Protein AF-A0A7D3ZGK1-F1 (afdb_monomer_lite)

Radius of gyration: 15.65 Å; chains: 1; bounding box: 30×34×40 Å

pLDDT: mean 81.42, std 16.52, range [41.59, 96.31]

Sequence (75 aa):
MDIVEWASNGLDVTWRPTAVALRPRQTLRWQIDHRLTTERGWYYRLDTLNVSYGHRTAEAFLHPPTHRVDERSHR

Organism: Actinomadura verrucosospora (NCBI:txid46165)

Structure (mmCIF, N/CA/C/O backbone):
data_AF-A0A7D3ZGK1-F1
#
_entry.id   AF-A0A7D3ZGK1-F1
#
loop_
_atom_site.group_PDB
_atom_site.id
_atom_site.type_symbol
_atom_site.label_atom_id
_atom_site.label_alt_id
_atom_site.label_comp_id
_atom_site.label_asym_id
_atom_site.label_entity_id
_atom_site.label_seq_id
_atom_site.pdbx_PDB_ins_code
_atom_site.Cartn_x
_atom_site.Cartn_y
_atom_site.Cartn_z
_atom_site.occupancy
_atom_site.B_iso_or_equiv
_atom_site.auth_seq_id
_atom_site.auth_comp_id
_atom_site.auth_asym_id
_atom_site.auth_atom_id
_atom_site.pdbx_PDB_model_num
ATOM 1 N N . MET A 1 1 ? 3.526 23.825 -23.674 1.00 41.59 1 MET A N 1
ATOM 2 C CA . MET A 1 1 ? 2.517 23.224 -22.781 1.00 41.59 1 MET A CA 1
ATOM 3 C C . MET A 1 1 ? 3.205 22.035 -22.146 1.00 41.59 1 MET A C 1
ATOM 5 O O . MET A 1 1 ? 3.379 21.033 -22.827 1.00 41.59 1 MET A O 1
ATOM 9 N N . ASP A 1 2 ? 3.740 22.220 -20.939 1.00 45.56 2 ASP A N 1
ATOM 10 C CA . ASP A 1 2 ? 4.508 21.185 -20.242 1.00 45.56 2 ASP A CA 1
ATOM 11 C C . ASP A 1 2 ? 3.606 19.989 -19.964 1.00 45.56 2 ASP A C 1
ATOM 13 O O . ASP A 1 2 ? 2.613 20.088 -19.239 1.00 45.56 2 ASP A O 1
ATOM 17 N N . ILE A 1 3 ? 3.930 18.860 -20.587 1.00 47.91 3 ILE A N 1
ATOM 18 C CA . ILE A 1 3 ? 3.338 17.581 -20.225 1.00 47.91 3 ILE A CA 1
ATOM 19 C C . ILE A 1 3 ? 3.891 17.275 -18.839 1.00 47.91 3 ILE A C 1
ATOM 21 O O . ILE A 1 3 ? 5.086 17.039 -18.676 1.00 47.91 3 ILE A O 1
ATOM 25 N N . VAL A 1 4 ? 3.026 17.373 -17.832 1.00 50.81 4 VAL A N 1
ATOM 26 C CA . VAL A 1 4 ? 3.407 17.166 -16.438 1.00 50.81 4 VAL A CA 1
ATOM 27 C C . VAL A 1 4 ? 3.977 15.755 -16.303 1.00 50.81 4 VAL A C 1
ATOM 29 O O . VAL A 1 4 ? 3.337 14.791 -16.713 1.00 50.81 4 VAL A O 1
ATOM 32 N N . GLU A 1 5 ? 5.177 15.648 -15.738 1.00 46.69 5 GLU A N 1
ATOM 33 C CA . GLU A 1 5 ? 6.015 14.440 -15.668 1.00 46.69 5 GLU A CA 1
ATOM 34 C C . GLU A 1 5 ? 5.266 13.170 -15.218 1.00 46.69 5 GLU A C 1
ATOM 36 O O . GLU A 1 5 ? 5.562 12.071 -15.683 1.00 46.69 5 GLU A O 1
ATOM 41 N N . TRP A 1 6 ? 4.225 13.309 -14.385 1.00 49.28 6 TRP A N 1
ATOM 42 C CA . TRP A 1 6 ? 3.394 12.182 -13.953 1.00 49.28 6 TRP A CA 1
ATOM 43 C C . TRP A 1 6 ? 2.626 11.500 -15.098 1.00 49.28 6 TRP A C 1
ATOM 45 O O . TRP A 1 6 ? 2.377 10.298 -15.016 1.00 49.28 6 TRP A O 1
ATOM 55 N N . ALA A 1 7 ? 2.260 12.231 -16.157 1.00 46.72 7 ALA A N 1
ATOM 56 C CA . ALA A 1 7 ? 1.500 11.713 -17.299 1.00 46.72 7 ALA A CA 1
ATOM 57 C C . ALA A 1 7 ? 2.368 10.852 -18.233 1.00 46.72 7 ALA A C 1
ATOM 59 O O . ALA A 1 7 ? 1.858 9.999 -18.957 1.00 46.72 7 ALA A O 1
ATOM 60 N N . SER A 1 8 ? 3.686 11.039 -18.180 1.00 49.97 8 SER A N 1
ATOM 61 C CA . SER A 1 8 ? 4.671 10.328 -18.999 1.00 49.97 8 SER A CA 1
ATOM 62 C C . SER A 1 8 ? 5.054 8.955 -18.429 1.00 49.97 8 SER A C 1
ATOM 64 O O . SER A 1 8 ? 5.715 8.169 -19.103 1.00 49.97 8 SER A O 1
ATOM 66 N N . ASN A 1 9 ? 4.629 8.636 -17.200 1.00 52.75 9 ASN A N 1
ATOM 67 C CA . ASN A 1 9 ? 5.095 7.466 -16.446 1.00 52.75 9 ASN A CA 1
ATOM 68 C C . ASN A 1 9 ? 4.345 6.157 -16.746 1.00 52.75 9 ASN A C 1
ATOM 70 O O . ASN A 1 9 ? 4.496 5.183 -16.013 1.00 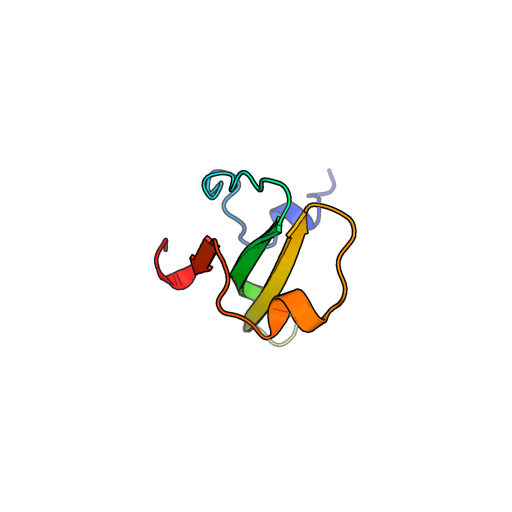52.75 9 ASN A O 1
ATOM 74 N N . GLY A 1 10 ? 3.518 6.105 -17.797 1.00 50.16 10 GLY A N 1
ATOM 75 C CA . GLY A 1 10 ? 2.787 4.882 -18.157 1.00 50.16 10 GLY A CA 1
ATOM 76 C C . GLY A 1 10 ? 1.775 4.422 -17.099 1.00 50.16 10 GLY A C 1
ATOM 77 O O . GLY A 1 10 ? 1.311 3.283 -17.152 1.00 50.16 10 GLY A O 1
ATOM 78 N N . LEU A 1 11 ? 1.435 5.296 -16.146 1.00 53.75 11 LEU A N 1
ATOM 79 C CA . LEU A 1 11 ? 0.271 5.129 -15.292 1.00 53.75 11 LEU A CA 1
ATOM 80 C C . LEU A 1 11 ? -0.947 5.390 -16.171 1.00 53.75 11 LEU A C 1
ATOM 82 O O . LEU A 1 11 ? -1.203 6.527 -16.566 1.00 53.75 11 LEU A O 1
ATOM 86 N N . ASP A 1 12 ? -1.674 4.332 -16.510 1.00 58.81 12 ASP A N 1
ATOM 87 C CA . ASP A 1 12 ? -2.999 4.489 -17.084 1.00 58.81 12 ASP A CA 1
ATOM 88 C C . ASP A 1 12 ? -3.846 5.291 -16.086 1.00 58.81 12 ASP A C 1
ATOM 90 O 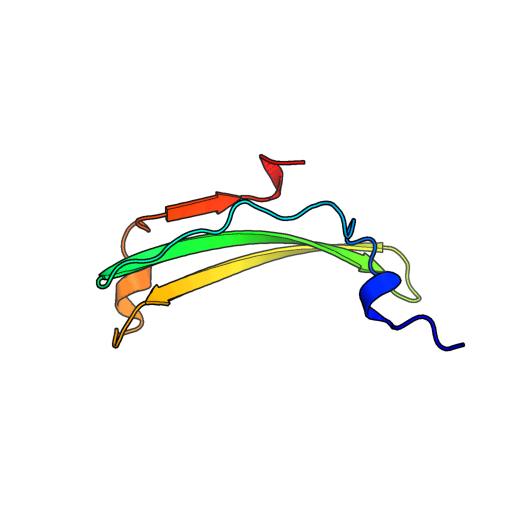O . ASP A 1 12 ? -4.187 4.805 -15.010 1.00 58.81 12 ASP A O 1
ATOM 94 N N . VAL A 1 13 ? -4.158 6.547 -16.418 1.00 56.97 13 VAL A N 1
ATOM 95 C CA . VAL A 1 13 ? -4.967 7.444 -15.575 1.00 56.97 13 VAL A CA 1
ATOM 96 C C . VAL A 1 13 ? -6.356 6.862 -15.286 1.00 56.97 13 VAL A C 1
ATOM 98 O O . VAL A 1 13 ? -7.010 7.277 -14.322 1.00 56.97 13 VAL A O 1
ATOM 101 N N . THR A 1 14 ? -6.808 5.909 -16.106 1.00 59.81 14 THR A N 1
ATOM 102 C CA . THR A 1 14 ? -8.071 5.197 -15.915 1.00 59.81 14 THR A CA 1
ATOM 103 C C . THR A 1 14 ? -7.953 4.045 -14.920 1.00 59.81 14 THR A C 1
ATOM 105 O O . THR A 1 14 ? -8.952 3.682 -14.295 1.00 59.81 14 THR A O 1
ATOM 108 N N . TRP A 1 15 ? -6.744 3.524 -14.682 1.00 62.56 15 TRP A N 1
ATOM 109 C CA . TRP A 1 15 ? -6.517 2.509 -13.667 1.00 62.56 15 TRP A CA 1
ATOM 110 C C . TRP A 1 15 ? -6.503 3.152 -12.281 1.00 62.56 15 TRP A C 1
ATOM 112 O O . TRP A 1 15 ? -5.536 3.775 -11.837 1.00 62.56 15 TRP A O 1
ATOM 122 N N . ARG A 1 16 ? -7.628 3.005 -11.581 1.00 67.19 16 ARG A N 1
ATOM 123 C CA . ARG A 1 16 ? -7.756 3.364 -10.172 1.00 67.19 16 ARG A CA 1
ATOM 124 C C . ARG A 1 16 ? -8.026 2.100 -9.367 1.00 67.19 16 ARG A C 1
ATOM 126 O O . ARG A 1 16 ? -9.147 1.593 -9.439 1.00 67.19 16 ARG A O 1
ATOM 133 N N . PRO A 1 17 ? -7.045 1.578 -8.610 1.00 69.50 17 PRO A N 1
ATOM 134 C CA . PRO A 1 17 ? -7.311 0.461 -7.720 1.00 69.50 17 PRO A CA 1
ATOM 135 C C . PRO A 1 17 ? -8.429 0.839 -6.745 1.00 69.50 17 PRO A C 1
ATOM 137 O O . PRO A 1 17 ? -8.514 1.983 -6.283 1.00 69.50 17 PRO A O 1
ATOM 140 N N . THR A 1 18 ? -9.308 -0.123 -6.454 1.00 81.69 18 THR A N 1
ATOM 141 C CA . THR A 1 18 ? -10.393 0.062 -5.488 1.00 81.69 18 THR A CA 1
ATOM 142 C C . THR A 1 18 ? -9.819 0.591 -4.180 1.00 81.69 18 THR A C 1
ATOM 144 O O . THR A 1 18 ? -8.884 0.016 -3.622 1.00 81.69 18 THR A O 1
ATOM 147 N N . ALA A 1 19 ? -10.387 1.688 -3.682 1.00 86.75 19 ALA A N 1
ATOM 148 C CA . ALA A 1 19 ? -9.933 2.285 -2.437 1.00 86.75 19 ALA A CA 1
ATOM 149 C C . ALA A 1 19 ? -10.062 1.283 -1.276 1.00 86.75 19 ALA A C 1
ATOM 151 O O . ALA A 1 19 ? -11.124 0.698 -1.056 1.00 86.75 19 ALA A O 1
ATOM 152 N N . VAL A 1 20 ? -8.988 1.118 -0.503 1.00 91.25 20 VAL A N 1
ATOM 153 C CA . VAL A 1 20 ? -8.988 0.285 0.705 1.00 91.25 20 VAL A CA 1
ATOM 154 C C . VAL A 1 20 ? -9.314 1.160 1.912 1.00 91.25 20 VAL A C 1
ATOM 156 O O . VAL A 1 20 ? -8.502 1.979 2.341 1.00 91.25 20 VAL A O 1
ATOM 159 N N . ALA A 1 21 ? -10.503 0.979 2.485 1.00 93.50 21 ALA A N 1
ATOM 160 C CA . ALA A 1 21 ? -10.881 1.646 3.726 1.00 93.50 21 ALA A CA 1
ATOM 161 C C . ALA A 1 21 ? -10.231 0.952 4.936 1.00 93.50 21 ALA A C 1
ATOM 163 O O . ALA A 1 21 ? -10.475 -0.229 5.191 1.00 93.50 21 ALA A O 1
ATOM 164 N N . LEU A 1 22 ? -9.441 1.698 5.714 1.00 94.06 22 LEU A N 1
ATOM 165 C CA . LEU A 1 22 ? -8.808 1.208 6.939 1.00 94.06 22 LEU A CA 1
ATOM 166 C C . LEU A 1 22 ? -9.545 1.701 8.182 1.00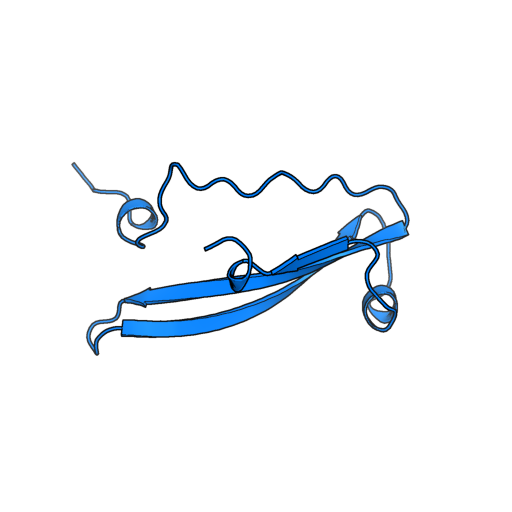 94.06 22 LEU A C 1
ATOM 168 O O . LEU A 1 22 ? -9.703 2.899 8.404 1.00 94.06 22 LEU A O 1
ATOM 172 N N . ARG A 1 23 ? -9.957 0.760 9.032 1.00 92.75 23 ARG A N 1
ATOM 173 C CA . ARG A 1 23 ? -10.464 1.048 10.381 1.00 92.75 23 ARG A CA 1
ATOM 174 C C . ARG A 1 23 ? -9.312 1.100 11.389 1.00 92.75 23 ARG A C 1
ATOM 176 O O . ARG A 1 23 ? -8.243 0.543 11.116 1.00 92.75 23 ARG A O 1
ATOM 183 N N . PRO A 1 24 ? -9.504 1.701 12.582 1.00 90.31 24 PRO A N 1
ATOM 184 C CA . PRO A 1 24 ? -8.509 1.622 13.645 1.00 90.31 24 PRO A CA 1
ATOM 185 C C . PRO A 1 24 ? -8.081 0.177 13.868 1.00 90.31 24 PRO A C 1
ATOM 187 O O . PRO A 1 24 ? -8.920 -0.724 13.877 1.00 90.31 24 PRO A O 1
ATOM 190 N N . ARG A 1 25 ? -6.778 -0.037 14.078 1.00 87.38 25 ARG A N 1
ATOM 191 C CA . ARG A 1 25 ? -6.157 -1.361 14.276 1.00 87.38 25 ARG A CA 1
ATOM 192 C C . ARG A 1 25 ? -6.037 -2.234 13.024 1.00 87.38 25 ARG A C 1
ATOM 194 O O . ARG A 1 25 ? -5.407 -3.281 13.138 1.00 87.38 25 ARG A O 1
ATOM 201 N N . GLN A 1 26 ? -6.578 -1.828 11.879 1.00 93.44 26 GLN A N 1
ATOM 202 C CA . GLN A 1 26 ? -6.347 -2.540 10.627 1.00 93.44 26 GLN A CA 1
ATOM 203 C C . GLN A 1 26 ? -5.024 -2.115 9.997 1.00 93.44 26 GLN A C 1
ATOM 205 O O . GLN A 1 26 ? -4.593 -0.963 10.110 1.00 93.44 26 GLN A O 1
ATOM 210 N N . THR A 1 27 ? -4.401 -3.068 9.318 1.00 95.88 27 THR A N 1
ATOM 211 C CA . THR A 1 27 ? -3.173 -2.864 8.556 1.00 95.88 27 THR A CA 1
ATOM 212 C C . THR A 1 27 ? -3.371 -3.304 7.114 1.00 95.88 27 THR A C 1
ATOM 214 O O . THR A 1 27 ? -4.126 -4.235 6.828 1.00 95.88 27 THR A O 1
ATOM 217 N N . LEU A 1 28 ? -2.681 -2.630 6.205 1.00 95.88 28 LEU A N 1
ATOM 218 C CA . LEU A 1 28 ? -2.597 -2.969 4.794 1.00 95.88 28 LEU A CA 1
ATOM 219 C C . LEU A 1 28 ? -1.145 -3.288 4.456 1.00 95.88 28 LEU A C 1
ATOM 221 O O . LEU A 1 28 ? -0.239 -2.559 4.857 1.00 95.88 28 LEU A O 1
ATOM 225 N N . ARG A 1 29 ? -0.946 -4.350 3.677 1.00 96.31 29 ARG A N 1
ATOM 226 C CA . ARG A 1 29 ? 0.288 -4.579 2.927 1.00 96.31 29 ARG A CA 1
ATOM 227 C C . ARG A 1 29 ? -0.018 -4.490 1.439 1.00 96.31 29 ARG A C 1
ATOM 229 O O . ARG A 1 29 ? -0.819 -5.275 0.936 1.00 96.31 29 ARG A O 1
ATOM 236 N N . TRP A 1 30 ? 0.617 -3.546 0.764 1.00 95.12 30 TRP A N 1
ATOM 237 C CA . TRP A 1 30 ? 0.425 -3.280 -0.655 1.00 95.12 30 TRP A CA 1
ATOM 238 C C . TRP A 1 30 ? 1.721 -3.577 -1.408 1.00 95.12 30 TRP A C 1
ATOM 240 O O . TRP A 1 30 ? 2.761 -3.001 -1.091 1.00 95.12 30 TRP A O 1
ATOM 250 N N . GLN A 1 31 ? 1.665 -4.497 -2.371 1.00 94.31 31 GLN A N 1
ATOM 251 C CA . GLN A 1 31 ? 2.730 -4.732 -3.343 1.00 94.31 31 GLN A CA 1
ATOM 252 C C . GLN A 1 31 ? 2.478 -3.885 -4.593 1.00 94.31 31 GLN A C 1
ATOM 254 O O . GLN A 1 31 ? 1.495 -4.117 -5.298 1.00 94.31 31 GLN A O 1
ATOM 259 N N . ILE A 1 32 ? 3.335 -2.889 -4.809 1.00 90.19 32 ILE A N 1
ATOM 260 C CA . ILE A 1 32 ? 3.195 -1.872 -5.857 1.00 90.19 32 ILE A CA 1
ATOM 261 C C . ILE A 1 32 ? 4.155 -2.209 -6.998 1.00 90.19 32 ILE A C 1
ATOM 263 O O . ILE A 1 32 ? 5.367 -2.306 -6.773 1.00 90.19 32 ILE A O 1
ATOM 267 N N . ASP A 1 33 ? 3.615 -2.406 -8.201 1.00 89.38 33 ASP A N 1
ATOM 268 C CA . ASP A 1 33 ? 4.372 -2.780 -9.397 1.00 89.38 33 ASP A CA 1
ATOM 269 C C . ASP A 1 33 ? 4.754 -1.532 -10.199 1.00 89.38 33 ASP A C 1
ATOM 271 O O . ASP A 1 33 ? 3.942 -0.921 -10.897 1.00 89.38 33 ASP A O 1
ATOM 275 N N . HIS A 1 34 ? 6.026 -1.148 -10.122 1.00 84.44 34 HIS A N 1
ATOM 276 C CA . HIS A 1 34 ? 6.557 -0.019 -10.866 1.00 84.44 34 HIS A CA 1
ATOM 277 C C . HIS A 1 34 ? 7.224 -0.471 -12.162 1.00 84.44 34 HIS A C 1
ATOM 279 O O . HIS A 1 34 ?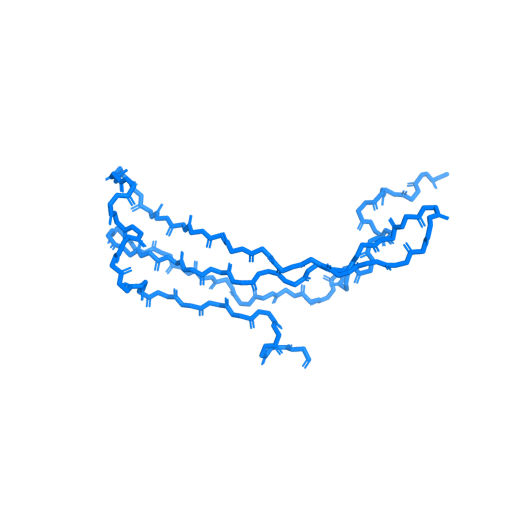 8.146 -1.291 -12.169 1.00 84.44 34 HIS A O 1
ATOM 285 N N . ARG A 1 35 ? 6.838 0.185 -13.257 1.00 84.94 35 ARG A N 1
ATOM 286 C CA . ARG A 1 35 ? 7.587 0.199 -14.513 1.00 84.94 35 ARG A CA 1
ATOM 287 C C . ARG A 1 35 ? 8.161 1.592 -14.715 1.00 84.94 35 ARG A C 1
ATOM 289 O O . ARG A 1 35 ? 7.417 2.551 -14.874 1.00 84.94 35 ARG A O 1
ATOM 296 N N . LEU A 1 36 ? 9.482 1.689 -14.698 1.00 83.44 36 LEU A N 1
ATOM 297 C CA . LEU A 1 36 ? 10.198 2.958 -14.707 1.00 83.44 36 LEU A CA 1
ATOM 298 C C . LEU A 1 36 ? 11.007 3.074 -16.000 1.00 83.44 36 LEU A C 1
ATOM 300 O O . LEU A 1 36 ? 11.581 2.088 -16.473 1.00 83.44 36 LEU A O 1
ATOM 304 N N . THR A 1 37 ? 11.029 4.275 -16.578 1.00 83.56 37 THR A N 1
ATOM 305 C CA . THR A 1 37 ? 11.858 4.605 -17.743 1.00 83.56 37 THR A CA 1
ATOM 306 C C . THR A 1 37 ? 13.075 5.407 -17.306 1.00 83.56 37 THR A C 1
ATOM 308 O O . THR A 1 37 ? 12.981 6.263 -16.430 1.00 83.56 37 THR A O 1
ATOM 311 N N . THR A 1 38 ? 14.224 5.130 -17.911 1.00 84.31 38 THR A N 1
ATOM 312 C CA . THR A 1 38 ? 15.472 5.876 -17.713 1.00 84.31 38 THR A CA 1
ATOM 313 C C . THR A 1 38 ? 16.162 6.076 -19.053 1.00 84.31 38 THR A C 1
ATOM 315 O O . THR A 1 38 ? 15.849 5.393 -20.027 1.00 84.31 38 THR A O 1
ATOM 318 N N . GLU A 1 39 ? 17.188 6.924 -19.087 1.00 90.31 39 GLU A N 1
ATOM 319 C CA . GLU A 1 39 ? 18.078 7.060 -20.250 1.00 90.31 39 GLU A CA 1
ATOM 320 C C . GLU A 1 39 ? 18.735 5.729 -20.668 1.00 90.31 39 GLU A C 1
ATOM 322 O O . GLU A 1 39 ? 19.135 5.565 -21.817 1.00 90.31 39 GLU A O 1
ATOM 327 N N . ARG A 1 40 ? 18.825 4.752 -19.753 1.00 88.75 40 ARG A N 1
ATOM 328 C CA . ARG A 1 40 ? 19.402 3.417 -19.992 1.00 88.75 40 ARG A CA 1
ATOM 329 C C . ARG A 1 40 ? 18.360 2.363 -20.382 1.00 88.75 40 ARG A C 1
ATOM 331 O O . ARG A 1 40 ? 18.697 1.187 -20.489 1.00 88.75 40 ARG A O 1
ATOM 338 N N . GLY A 1 41 ? 17.109 2.769 -20.583 1.00 87.25 41 GLY A N 1
ATOM 339 C CA . GLY A 1 41 ? 15.990 1.890 -20.902 1.00 87.25 41 GLY A CA 1
ATOM 340 C C . GLY A 1 41 ? 15.043 1.669 -19.724 1.00 87.25 41 GLY A C 1
ATOM 341 O O . GLY A 1 41 ? 14.981 2.462 -18.781 1.00 87.25 41 GLY A O 1
ATOM 342 N N . TRP A 1 42 ? 14.272 0.588 -19.808 1.00 88.31 42 TRP A N 1
ATOM 343 C CA . TRP A 1 42 ? 13.221 0.255 -18.849 1.00 88.31 42 TRP A CA 1
ATOM 344 C C . TRP A 1 42 ? 13.741 -0.632 -17.725 1.00 88.31 42 TRP A C 1
ATOM 346 O O . TRP A 1 42 ? 14.527 -1.548 -17.967 1.00 88.31 42 TRP A O 1
ATOM 356 N N . TYR A 1 43 ? 13.226 -0.426 -16.517 1.00 86.81 43 TYR A N 1
ATOM 357 C CA . TYR A 1 43 ? 13.407 -1.369 -15.421 1.00 86.81 43 TYR A CA 1
ATOM 358 C C . TYR A 1 43 ? 12.125 -1.530 -14.606 1.00 86.81 43 TYR A C 1
ATOM 360 O O . TYR A 1 43 ? 11.255 -0.654 -14.583 1.00 86.81 43 TYR A O 1
ATOM 368 N N . TYR A 1 44 ? 12.016 -2.685 -13.955 1.00 88.19 44 TYR A N 1
ATOM 369 C CA . TYR A 1 44 ? 10.911 -3.022 -13.067 1.00 88.19 44 TYR A CA 1
ATOM 370 C C . TYR A 1 44 ? 11.365 -2.923 -11.614 1.00 88.19 44 TYR A C 1
ATOM 372 O O . TYR A 1 44 ? 12.496 -3.289 -11.284 1.00 88.19 44 TYR A O 1
ATOM 380 N N . ARG A 1 45 ? 10.475 -2.446 -10.744 1.00 88.75 45 ARG A N 1
ATOM 381 C CA . ARG A 1 45 ? 10.672 -2.436 -9.292 1.00 88.75 45 ARG A CA 1
ATOM 382 C C . ARG A 1 45 ? 9.374 -2.849 -8.612 1.00 88.75 45 ARG A C 1
ATOM 384 O O . ARG A 1 45 ? 8.319 -2.330 -8.951 1.00 88.75 45 ARG A O 1
ATOM 391 N N . LEU A 1 46 ? 9.466 -3.757 -7.644 1.00 92.19 46 LEU A N 1
ATOM 392 C CA . LEU A 1 46 ? 8.334 -4.171 -6.821 1.00 92.19 46 LEU A CA 1
ATOM 393 C C . LEU 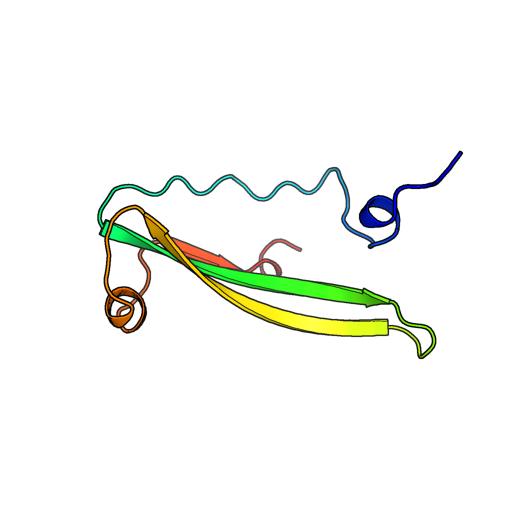A 1 46 ? 8.552 -3.676 -5.394 1.00 92.19 46 LEU A C 1
ATOM 395 O O . LEU A 1 46 ? 9.441 -4.171 -4.699 1.00 92.19 46 LEU A O 1
ATOM 399 N N . ASP A 1 47 ? 7.728 -2.728 -4.961 1.00 94.38 47 ASP A N 1
ATOM 400 C CA . ASP A 1 47 ? 7.808 -2.166 -3.614 1.00 94.38 47 ASP A CA 1
ATOM 401 C C . ASP A 1 47 ? 6.748 -2.780 -2.701 1.00 94.38 47 ASP A C 1
ATOM 403 O O . ASP A 1 47 ? 5.651 -3.129 -3.132 1.00 94.38 47 ASP A O 1
ATOM 407 N N . THR A 1 48 ? 7.065 -2.906 -1.411 1.00 95.69 48 THR A N 1
ATOM 408 C CA . THR A 1 48 ? 6.092 -3.299 -0.383 1.00 95.69 48 THR A CA 1
ATOM 409 C C . THR A 1 48 ? 5.840 -2.134 0.561 1.00 95.69 48 THR A C 1
ATOM 411 O O . THR A 1 48 ? 6.696 -1.787 1.374 1.00 95.69 48 THR A O 1
ATOM 414 N N . LEU A 1 49 ? 4.639 -1.569 0.496 1.00 94.56 49 LEU A N 1
ATOM 415 C CA . LEU A 1 49 ? 4.175 -0.516 1.389 1.00 94.56 49 LEU A CA 1
ATOM 416 C C . LEU A 1 49 ? 3.314 -1.122 2.505 1.00 94.56 49 LEU A C 1
ATOM 418 O O . LEU A 1 49 ? 2.322 -1.802 2.242 1.00 94.56 49 LEU A O 1
ATOM 422 N N . ASN A 1 50 ? 3.678 -0.865 3.763 1.00 95.06 50 ASN A N 1
ATOM 423 C CA . ASN A 1 50 ? 2.867 -1.246 4.917 1.00 95.06 50 ASN A CA 1
ATOM 424 C C . ASN A 1 50 ? 2.194 0.002 5.504 1.00 95.06 50 ASN A C 1
ATOM 426 O O . ASN A 1 50 ? 2.866 0.983 5.813 1.00 95.06 50 ASN A O 1
ATOM 430 N N . VAL A 1 51 ? 0.870 -0.038 5.661 1.00 94.69 51 VAL A N 1
ATOM 431 C CA . VAL A 1 51 ? 0.058 1.093 6.134 1.00 94.69 51 VAL A CA 1
ATOM 432 C C . VAL A 1 51 ? -0.760 0.664 7.346 1.00 94.69 51 VAL A C 1
ATOM 434 O O . VAL A 1 51 ? -1.343 -0.420 7.364 1.00 94.69 51 VAL A O 1
ATOM 437 N N . SER A 1 52 ? -0.836 1.521 8.360 1.00 94.25 52 SER A N 1
ATOM 438 C CA . SER A 1 52 ? -1.732 1.357 9.508 1.00 94.25 52 SER A CA 1
ATOM 439 C C . SER A 1 52 ? -2.498 2.645 9.765 1.00 94.25 52 SER A C 1
ATOM 441 O O . SER A 1 52 ? -1.927 3.727 9.653 1.00 94.25 52 SER A O 1
ATOM 443 N N . TYR A 1 53 ? -3.763 2.534 10.167 1.00 89.94 53 TYR A N 1
ATOM 444 C CA . TYR A 1 53 ? -4.550 3.692 10.584 1.00 89.94 53 TYR A CA 1
ATOM 445 C C . TYR A 1 53 ? -4.538 3.868 12.112 1.00 89.94 53 TYR A C 1
ATOM 447 O O . TYR A 1 53 ? -4.870 2.941 12.863 1.00 89.94 53 TYR A O 1
ATOM 455 N N . GLY A 1 54 ? -4.187 5.078 12.557 1.00 87.31 54 GLY A N 1
ATOM 456 C CA . GLY A 1 54 ? -4.068 5.464 13.966 1.00 87.31 54 GLY A CA 1
ATOM 457 C C . GLY A 1 54 ? -2.652 5.316 14.536 1.00 87.31 54 GLY A C 1
ATOM 458 O O . GLY A 1 54 ? -1.725 4.896 13.849 1.00 87.31 54 GLY A O 1
ATOM 459 N N . HIS A 1 55 ? -2.481 5.674 15.812 1.00 83.31 55 HIS A N 1
ATOM 460 C CA . HIS A 1 55 ? -1.188 5.595 16.493 1.00 83.31 55 HIS A CA 1
ATOM 461 C C . HIS A 1 55 ? -0.796 4.131 16.751 1.00 83.31 55 HIS A C 1
ATOM 463 O O . HIS A 1 55 ? -1.487 3.418 17.484 1.00 83.31 55 HIS A O 1
ATOM 469 N N . ARG A 1 56 ? 0.290 3.668 16.123 1.00 85.38 56 ARG A N 1
ATOM 470 C CA . ARG A 1 56 ? 0.797 2.292 16.210 1.00 85.38 56 ARG A CA 1
ATOM 471 C C . ARG A 1 56 ? 2.321 2.265 16.183 1.00 85.38 56 ARG A C 1
ATOM 473 O O . ARG A 1 56 ? 2.947 3.096 15.534 1.00 85.38 56 ARG A O 1
ATOM 480 N N . THR A 1 57 ? 2.896 1.279 16.866 1.00 90.19 57 THR A N 1
ATOM 481 C CA . THR A 1 57 ? 4.317 0.937 16.754 1.00 90.19 57 THR A CA 1
ATOM 482 C C . THR A 1 57 ? 4.563 0.139 15.471 1.00 90.19 57 THR A C 1
ATOM 484 O O . THR A 1 57 ? 3.646 -0.478 14.920 1.00 90.19 57 THR A O 1
ATOM 487 N N . ALA A 1 58 ? 5.815 0.113 15.005 1.00 88.88 58 ALA A N 1
ATOM 488 C CA . ALA A 1 58 ? 6.215 -0.653 13.820 1.00 88.88 58 ALA A CA 1
ATOM 489 C C . ALA A 1 58 ? 5.962 -2.168 13.958 1.00 88.88 58 ALA A C 1
ATOM 491 O O . ALA A 1 58 ? 5.804 -2.867 12.959 1.00 88.88 58 ALA A O 1
ATOM 492 N N . GLU A 1 59 ? 5.850 -2.671 15.190 1.00 92.50 59 GLU A N 1
ATOM 493 C CA . GLU A 1 59 ? 5.523 -4.069 15.497 1.00 92.50 59 GLU A CA 1
ATOM 494 C C . GLU A 1 59 ? 4.197 -4.519 14.871 1.00 92.50 59 GLU A C 1
ATOM 496 O O . GLU A 1 59 ? 4.028 -5.696 14.554 1.00 92.50 59 GLU A O 1
ATOM 501 N N . ALA A 1 60 ? 3.275 -3.587 14.600 1.00 90.56 60 ALA A N 1
ATOM 502 C CA . ALA A 1 60 ? 2.024 -3.879 13.904 1.00 90.56 60 ALA A CA 1
ATOM 503 C C . ALA A 1 60 ? 2.234 -4.563 12.537 1.00 90.56 60 ALA A C 1
ATOM 505 O O . ALA A 1 60 ? 1.347 -5.279 12.071 1.00 90.56 60 ALA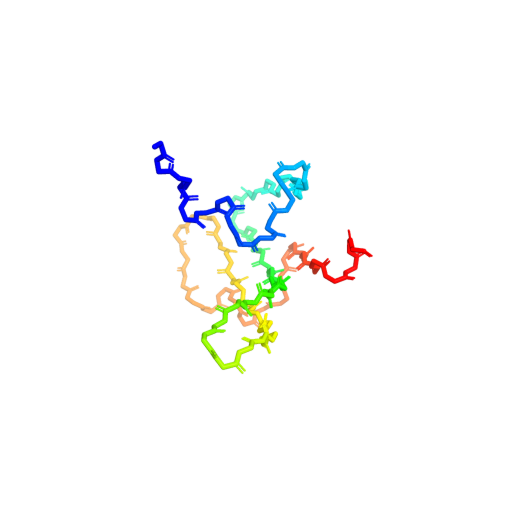 A O 1
ATOM 506 N N . PHE A 1 61 ? 3.396 -4.372 11.905 1.00 93.00 61 PHE A N 1
ATOM 507 C CA . PHE A 1 61 ? 3.721 -4.933 10.592 1.00 93.00 61 PHE A CA 1
ATOM 508 C C . PHE A 1 61 ? 4.435 -6.288 10.643 1.00 93.00 61 PHE A C 1
ATOM 510 O O . PHE A 1 61 ? 4.631 -6.909 9.594 1.00 93.00 61 PHE A O 1
ATOM 517 N N . LEU A 1 62 ? 4.785 -6.764 11.841 1.00 94.06 62 LEU A N 1
ATOM 518 C CA . LEU A 1 62 ? 5.328 -8.109 12.051 1.00 94.06 62 LEU A CA 1
ATOM 519 C C . LEU A 1 62 ? 4.226 -9.179 12.031 1.00 94.06 62 LEU A C 1
ATOM 521 O O . LEU A 1 62 ? 4.497 -10.351 11.780 1.00 94.06 62 LEU A O 1
ATOM 525 N N . HIS A 1 63 ? 2.974 -8.778 12.251 1.00 91.50 63 HIS A N 1
ATOM 526 C CA . HIS A 1 63 ? 1.811 -9.656 12.180 1.00 91.50 63 HIS A CA 1
ATOM 527 C C . HIS A 1 63 ? 1.232 -9.733 10.757 1.00 91.50 63 HIS A C 1
ATOM 529 O O . HIS A 1 63 ? 1.467 -8.842 9.932 1.00 91.50 63 HIS A O 1
ATOM 535 N N . PRO A 1 64 ? 0.438 -10.775 10.443 1.00 95.62 64 PRO A N 1
ATOM 536 C CA . PRO A 1 64 ? -0.302 -10.828 9.189 1.00 95.62 64 PRO A CA 1
ATOM 537 C C . PRO A 1 64 ? -1.165 -9.569 8.985 1.00 95.62 64 PRO A C 1
ATOM 539 O O . PRO A 1 64 ? -1.892 -9.180 9.904 1.00 95.62 64 PRO A O 1
ATOM 542 N N . PRO A 1 65 ? -1.122 -8.931 7.799 1.00 95.31 65 PRO A N 1
ATOM 543 C CA . PRO A 1 65 ? -1.919 -7.744 7.539 1.00 95.31 65 PRO A CA 1
ATOM 544 C C . PRO A 1 65 ? -3.409 -8.079 7.435 1.00 95.31 65 PRO A C 1
ATOM 546 O O . PRO A 1 65 ? -3.780 -9.167 6.980 1.00 95.31 65 PRO A O 1
ATOM 549 N N . THR A 1 66 ? -4.255 -7.121 7.821 1.00 95.69 66 THR A N 1
ATOM 550 C CA . THR A 1 66 ? -5.716 -7.236 7.684 1.00 95.69 66 THR A CA 1
ATOM 551 C C . THR A 1 66 ? -6.151 -7.192 6.222 1.00 95.69 66 THR A C 1
ATOM 553 O O . THR A 1 66 ? -7.028 -7.949 5.822 1.00 95.69 66 THR A O 1
ATOM 556 N N . HIS A 1 67 ? -5.512 -6.332 5.428 1.00 95.00 67 HIS A N 1
ATOM 557 C CA . HIS A 1 67 ? -5.769 -6.162 4.000 1.00 95.00 67 HIS A CA 1
ATOM 558 C C . HIS A 1 67 ? -4.503 -6.424 3.190 1.00 95.00 67 HIS A C 1
ATOM 560 O O . HIS A 1 67 ? -3.391 -6.118 3.630 1.00 95.00 67 HIS A O 1
ATOM 566 N N . ARG A 1 68 ? -4.673 -6.975 1.988 1.00 94.62 68 ARG A N 1
ATOM 567 C CA . ARG A 1 68 ? -3.593 -7.188 1.022 1.00 94.62 68 ARG A CA 1
ATOM 568 C C . ARG A 1 68 ? -4.021 -6.662 -0.337 1.00 94.62 68 ARG A C 1
ATOM 570 O O . ARG A 1 68 ? -5.138 -6.936 -0.762 1.00 94.62 68 ARG A O 1
ATOM 577 N N . VAL A 1 69 ? -3.121 -5.943 -0.992 1.00 92.00 69 VAL A N 1
ATOM 578 C CA . VAL A 1 69 ? -3.256 -5.530 -2.392 1.00 92.00 69 VAL A CA 1
ATOM 579 C C . VAL A 1 69 ? -1.982 -5.957 -3.109 1.00 92.00 69 VAL A C 1
ATOM 581 O O . VAL A 1 69 ? -0.889 -5.658 -2.630 1.00 92.00 69 VAL A O 1
ATOM 584 N N . ASP A 1 70 ? -2.117 -6.673 -4.221 1.00 90.94 70 ASP A N 1
ATOM 585 C CA . ASP A 1 70 ? -1.009 -6.997 -5.123 1.00 90.94 70 ASP A CA 1
ATOM 586 C C . ASP A 1 70 ? -1.385 -6.539 -6.526 1.00 90.94 70 ASP A C 1
ATOM 588 O O . ASP A 1 70 ? -2.252 -7.121 -7.167 1.00 90.94 70 ASP A O 1
ATOM 592 N N . GLU A 1 71 ? -0.747 -5.483 -7.015 1.00 87.38 71 GLU A N 1
ATOM 593 C CA . GLU A 1 71 ? -1.090 -4.901 -8.316 1.00 87.38 71 GLU A CA 1
ATOM 594 C C . GLU A 1 71 ? -0.868 -5.873 -9.477 1.00 87.38 71 GLU A C 1
ATOM 596 O O . GLU A 1 71 ? -1.546 -5.779 -10.498 1.00 87.38 71 GLU A O 1
ATOM 601 N N . ARG A 1 72 ? -0.002 -6.877 -9.298 1.00 85.31 72 ARG A N 1
ATOM 602 C CA . ARG A 1 72 ? 0.254 -7.908 -10.311 1.00 85.31 72 ARG A CA 1
ATOM 603 C C . ARG A 1 72 ? -0.918 -8.866 -10.488 1.00 85.31 72 ARG A C 1
ATOM 605 O O . ARG A 1 72 ? -1.024 -9.480 -11.541 1.00 85.31 72 ARG A O 1
ATOM 612 N N . SER A 1 73 ? -1.798 -9.006 -9.493 1.00 82.94 73 SER A N 1
ATOM 613 C CA . SER A 1 73 ? -3.018 -9.813 -9.633 1.00 82.94 73 SER A CA 1
ATOM 614 C C . SER A 1 73 ? -4.186 -9.040 -10.251 1.00 82.94 73 SER A C 1
ATOM 616 O O . SER A 1 73 ? -5.259 -9.609 -10.431 1.00 82.94 73 SER A O 1
ATOM 618 N N . HIS A 1 74 ? -4.003 -7.747 -10.533 1.00 66.94 74 HIS A N 1
ATOM 619 C CA . HIS A 1 74 ? -5.029 -6.856 -11.079 1.00 66.94 74 HIS A CA 1
ATOM 620 C C . HIS A 1 74 ? -4.684 -6.322 -12.479 1.00 66.94 74 HIS A C 1
ATOM 622 O O . HIS A 1 74 ? -5.368 -5.413 -12.952 1.00 66.94 74 HIS A O 1
ATOM 628 N N . ARG A 1 75 ? -3.630 -6.852 -13.110 1.00 59.81 75 ARG A N 1
ATOM 629 C CA . ARG A 1 75 ? -3.078 -6.380 -14.383 1.00 59.81 75 ARG A CA 1
ATOM 630 C C . ARG A 1 75 ? -3.356 -7.339 -15.533 1.00 59.81 75 ARG A C 1
ATOM 632 O O . ARG A 1 75 ? -3.408 -8.561 -15.274 1.00 59.81 75 ARG A O 1
#

Foldseek 3Di:
DDPPPVNVQPPPPPDDPDDDDADALAKEWEWDWGWGADPVGIDIDTDIDIDHPDDDDPVSVVDDGPYYHYVVVVD

Secondary structure (DSSP, 8-state):
----GGGGS---TT--PPP-PPPTT-EEEEEEEEEEEETTEEEEEEEEEEEESSS--GGGGTSPPSEEEEGGG--